Protein AF-A0A6C1KEX6-F1 (afdb_monomer)

Structure (mmCIF, N/CA/C/O backbone):
data_AF-A0A6C1KEX6-F1
#
_entry.id   AF-A0A6C1KEX6-F1
#
loop_
_atom_site.group_PDB
_atom_site.id
_atom_site.type_symbol
_atom_site.label_atom_id
_atom_site.label_alt_id
_atom_site.label_comp_id
_atom_site.label_asym_id
_atom_site.label_entity_id
_atom_site.label_seq_id
_atom_site.pdbx_PDB_ins_code
_atom_site.Cartn_x
_atom_site.Cartn_y
_atom_site.Cartn_z
_atom_site.occupancy
_atom_site.B_iso_or_equiv
_atom_site.auth_seq_id
_atom_site.auth_comp_id
_atom_site.auth_asym_id
_atom_site.auth_atom_id
_atom_site.pdbx_PDB_model_num
ATOM 1 N N . MET A 1 1 ? 37.993 18.382 -28.110 1.00 52.09 1 MET A N 1
ATOM 2 C CA . MET A 1 1 ? 37.740 17.891 -26.738 1.00 52.09 1 MET A CA 1
ATOM 3 C C . MET A 1 1 ? 36.516 18.637 -26.216 1.00 52.09 1 MET A C 1
ATOM 5 O O . MET A 1 1 ? 36.641 19.718 -25.661 1.00 52.09 1 MET A O 1
ATOM 9 N N . SER A 1 2 ? 35.328 18.154 -26.592 1.00 49.81 2 SER A N 1
ATOM 10 C CA . SER A 1 2 ? 34.057 18.866 -26.416 1.00 49.81 2 SER A CA 1
ATOM 11 C C . SER A 1 2 ? 33.462 18.523 -25.054 1.00 49.81 2 SER A C 1
ATOM 13 O O . SER A 1 2 ? 32.908 17.447 -24.860 1.00 49.81 2 SER A O 1
ATOM 15 N N . LEU A 1 3 ? 33.614 19.438 -24.101 1.00 61.19 3 LEU A N 1
ATOM 16 C CA . LEU A 1 3 ? 32.866 19.463 -22.845 1.00 61.19 3 LEU A CA 1
ATOM 17 C C . LEU A 1 3 ? 31.476 20.055 -23.136 1.00 61.19 3 LEU A C 1
ATOM 19 O O . LEU A 1 3 ? 31.169 21.178 -22.745 1.00 61.19 3 LEU A O 1
ATOM 23 N N . GLY A 1 4 ? 30.668 19.331 -23.909 1.00 61.31 4 GLY A N 1
ATOM 24 C CA . GLY A 1 4 ? 29.345 19.757 -24.358 1.00 61.31 4 GLY A CA 1
ATOM 25 C C . GLY A 1 4 ? 28.276 18.776 -23.897 1.00 61.31 4 GLY A C 1
ATOM 26 O O . GLY A 1 4 ? 28.331 17.604 -24.246 1.00 61.31 4 GLY A O 1
ATOM 27 N N . SER A 1 5 ? 27.293 19.287 -23.156 1.00 56.78 5 SER A N 1
ATOM 28 C CA . SER A 1 5 ? 26.160 18.580 -22.540 1.00 56.78 5 SER A CA 1
ATOM 29 C C . SER A 1 5 ? 26.431 17.952 -21.165 1.00 56.78 5 SER A C 1
ATOM 31 O O . SER A 1 5 ? 26.193 16.777 -20.905 1.00 56.78 5 SER A O 1
ATOM 33 N N . LYS A 1 6 ? 26.761 18.813 -20.188 1.00 54.66 6 LYS A N 1
ATOM 34 C CA . LYS A 1 6 ? 26.040 18.712 -18.909 1.00 54.66 6 LYS A CA 1
ATOM 35 C C . LYS A 1 6 ? 24.550 18.787 -19.244 1.00 54.66 6 LYS A C 1
ATOM 37 O O . LYS A 1 6 ? 24.003 19.875 -19.399 1.00 54.66 6 LYS A O 1
ATOM 42 N N . GLN A 1 7 ? 23.937 17.629 -19.445 1.00 62.16 7 GLN A N 1
ATOM 43 C CA . GLN A 1 7 ? 22.497 17.473 -19.492 1.00 62.16 7 GLN A CA 1
ATOM 44 C C . GLN A 1 7 ? 22.000 17.849 -18.095 1.00 62.16 7 GLN A C 1
ATOM 46 O O . GLN A 1 7 ? 22.060 17.059 -17.157 1.00 62.16 7 GLN A O 1
ATOM 51 N N . LEU A 1 8 ? 21.618 19.113 -17.924 1.00 59.44 8 LEU A N 1
ATOM 52 C CA . LEU A 1 8 ? 20.766 19.504 -16.812 1.00 59.44 8 LEU A CA 1
ATOM 53 C C . LEU A 1 8 ? 19.439 18.765 -17.026 1.00 59.44 8 LEU A C 1
ATOM 55 O O . LEU A 1 8 ? 18.894 18.860 -18.128 1.00 59.44 8 LEU A O 1
ATOM 59 N N . PRO A 1 9 ? 18.964 17.986 -16.038 1.00 55.00 9 PRO A N 1
ATOM 60 C CA . PRO A 1 9 ? 17.799 17.133 -16.197 1.00 55.00 9 PRO A CA 1
ATOM 61 C C . PRO A 1 9 ? 16.606 18.001 -16.574 1.00 55.00 9 PRO A C 1
ATOM 63 O O . PRO A 1 9 ? 16.150 18.838 -15.793 1.00 55.00 9 PRO A O 1
ATOM 66 N N . ALA A 1 10 ? 16.150 17.812 -17.808 1.00 51.47 10 ALA A N 1
ATOM 67 C CA . ALA A 1 10 ? 14.921 18.386 -18.294 1.00 51.47 10 ALA 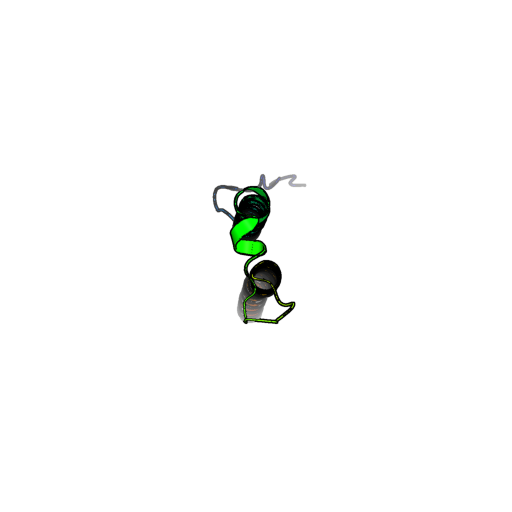A CA 1
ATOM 68 C C . ALA A 1 10 ? 13.784 17.883 -17.397 1.00 51.47 10 ALA A C 1
ATOM 70 O O . ALA A 1 10 ? 13.493 16.692 -17.333 1.00 51.47 10 ALA A O 1
ATOM 71 N N . GLU A 1 11 ? 13.173 18.836 -16.701 1.00 53.34 11 GLU A N 1
ATOM 72 C CA . GLU A 1 11 ? 11.742 18.827 -16.437 1.00 53.34 11 GLU A CA 1
ATOM 73 C C . GLU A 1 11 ? 11.240 17.733 -15.478 1.00 53.34 11 GLU A C 1
ATOM 75 O O . GLU A 1 11 ? 10.560 16.776 -15.840 1.00 53.34 11 GLU A O 1
ATOM 80 N N . ALA A 1 12 ? 11.467 17.954 -14.182 1.00 51.47 12 ALA A N 1
ATOM 81 C CA . ALA A 1 12 ? 10.722 17.295 -13.108 1.00 51.47 12 ALA A CA 1
ATOM 82 C C . ALA A 1 12 ? 9.272 17.834 -12.989 1.00 51.47 12 ALA A C 1
ATOM 84 O O . ALA A 1 12 ? 8.799 18.109 -11.889 1.00 51.47 12 ALA A O 1
ATOM 85 N N . THR A 1 13 ? 8.569 18.011 -14.114 1.00 58.47 13 THR A N 1
ATOM 86 C CA . THR A 1 13 ? 7.157 18.459 -14.169 1.00 58.47 13 THR A CA 1
ATOM 87 C C . THR A 1 13 ? 6.213 17.321 -14.579 1.00 58.47 13 THR A C 1
ATOM 89 O O . THR A 1 13 ? 5.015 17.509 -14.748 1.00 58.47 13 THR A O 1
ATOM 92 N N . GLY A 1 14 ? 6.726 16.095 -14.685 1.00 54.41 14 GLY A N 1
ATOM 93 C CA . GLY A 1 14 ? 5.917 14.885 -14.638 1.00 54.41 14 GLY A CA 1
ATOM 94 C C . GLY A 1 14 ? 6.062 14.258 -13.262 1.00 54.41 14 GLY A C 1
ATOM 95 O O . GLY A 1 14 ? 7.174 13.910 -12.867 1.00 54.41 14 GLY A O 1
ATOM 96 N N . ALA A 1 15 ? 4.960 14.085 -12.532 1.00 61.91 15 ALA A N 1
ATOM 97 C CA . ALA A 1 15 ? 4.914 13.182 -11.389 1.00 61.91 15 ALA A CA 1
ATOM 98 C C . ALA A 1 15 ? 5.299 11.775 -11.875 1.00 61.91 15 ALA A C 1
ATOM 100 O O . ALA A 1 15 ? 4.452 11.006 -12.328 1.00 61.91 15 ALA A O 1
ATOM 101 N N . GLY A 1 16 ? 6.596 11.462 -11.857 1.00 71.94 16 GLY A N 1
ATOM 102 C CA . GLY A 1 16 ? 7.097 10.172 -12.298 1.00 71.94 16 GLY A CA 1
ATOM 103 C C . GLY A 1 16 ? 6.436 9.048 -11.496 1.00 71.94 16 GLY A C 1
ATOM 104 O O . GLY A 1 16 ? 5.943 9.279 -10.388 1.00 71.94 16 GLY A O 1
ATOM 105 N N . PRO A 1 17 ? 6.450 7.806 -11.995 1.00 69.56 17 PRO A N 1
ATOM 106 C CA . PRO A 1 17 ? 5.814 6.679 -11.311 1.00 69.56 17 PRO A CA 1
ATOM 107 C C . PRO A 1 17 ? 6.281 6.506 -9.851 1.00 69.56 17 PRO A C 1
ATOM 109 O O . PRO A 1 17 ? 5.500 6.074 -9.008 1.00 69.56 17 PRO A O 1
ATOM 112 N N . GLY A 1 18 ? 7.509 6.927 -9.514 1.00 75.44 18 GLY A N 1
ATOM 113 C CA . GLY A 1 18 ? 7.997 6.971 -8.129 1.00 75.44 18 GLY A CA 1
ATOM 114 C C . GLY A 1 18 ? 7.323 8.029 -7.242 1.00 75.44 18 GLY A C 1
ATOM 115 O O . GLY A 1 18 ? 7.055 7.764 -6.070 1.00 75.44 18 GLY A O 1
ATOM 116 N N . PHE A 1 19 ? 6.989 9.205 -7.784 1.00 78.00 19 PHE A N 1
ATOM 117 C CA . PHE A 1 19 ? 6.245 10.235 -7.052 1.00 78.00 19 PHE A CA 1
ATOM 118 C C . PHE A 1 19 ? 4.815 9.771 -6.764 1.00 78.00 19 PHE A C 1
ATOM 120 O O . PHE A 1 19 ? 4.355 9.891 -5.632 1.00 78.00 19 PHE A O 1
ATOM 127 N N . LEU A 1 20 ? 4.139 9.177 -7.755 1.00 76.56 20 LEU A N 1
ATOM 128 C CA . LEU A 1 20 ? 2.795 8.617 -7.577 1.00 76.56 20 LEU A CA 1
ATOM 129 C C . LEU A 1 20 ? 2.782 7.506 -6.522 1.00 76.56 20 LEU A C 1
ATOM 131 O O . LEU A 1 20 ? 1.944 7.530 -5.624 1.00 76.56 20 LEU A O 1
ATOM 135 N N . ALA A 1 21 ? 3.745 6.581 -6.578 1.00 77.81 21 ALA A N 1
ATOM 136 C CA . ALA A 1 21 ? 3.876 5.531 -5.572 1.00 77.81 21 ALA A CA 1
ATOM 137 C C . ALA A 1 21 ? 4.075 6.120 -4.166 1.00 77.81 21 ALA A C 1
ATOM 139 O O . ALA A 1 21 ? 3.386 5.718 -3.232 1.00 77.81 21 ALA A O 1
ATOM 140 N N . THR A 1 22 ? 4.947 7.125 -4.028 1.00 80.56 22 THR A N 1
ATOM 141 C CA . THR A 1 22 ? 5.191 7.813 -2.750 1.00 80.56 22 THR A CA 1
ATOM 142 C C . THR A 1 22 ? 3.936 8.522 -2.238 1.00 80.56 22 THR A C 1
ATOM 144 O O . THR A 1 22 ? 3.579 8.368 -1.073 1.00 80.56 22 THR A O 1
ATOM 147 N N . ALA A 1 23 ? 3.235 9.266 -3.097 1.00 79.62 23 ALA A N 1
ATOM 148 C CA . ALA A 1 23 ? 2.030 10.009 -2.736 1.00 79.62 23 ALA A CA 1
ATOM 149 C C . ALA A 1 23 ? 0.885 9.081 -2.294 1.00 79.62 23 ALA A C 1
ATOM 151 O O . ALA A 1 23 ? 0.198 9.368 -1.310 1.00 79.62 23 ALA A O 1
ATOM 152 N N . ILE A 1 24 ? 0.705 7.947 -2.977 1.00 79.12 24 ILE A N 1
ATOM 153 C CA . ILE A 1 24 ? -0.296 6.940 -2.607 1.00 79.12 24 ILE A CA 1
ATOM 154 C C . ILE A 1 24 ? 0.076 6.283 -1.275 1.00 79.12 24 ILE A C 1
ATOM 156 O O . ILE A 1 24 ? -0.782 6.176 -0.399 1.00 79.12 24 ILE A O 1
ATOM 160 N N . LEU A 1 25 ? 1.341 5.892 -1.087 1.00 82.31 25 LEU A N 1
ATOM 161 C CA . LEU A 1 25 ? 1.798 5.279 0.162 1.00 82.31 25 LEU A CA 1
ATOM 162 C C . LEU A 1 25 ? 1.640 6.243 1.345 1.00 82.31 25 LEU A C 1
ATOM 164 O O . LEU A 1 25 ? 1.127 5.852 2.390 1.00 82.31 25 LEU A O 1
ATOM 168 N N . ALA A 1 26 ? 2.018 7.511 1.162 1.00 81.00 26 ALA A N 1
ATOM 169 C CA . ALA A 1 26 ? 1.860 8.561 2.164 1.00 81.00 26 ALA A CA 1
ATOM 170 C C . ALA A 1 26 ? 0.383 8.781 2.521 1.00 81.00 26 ALA A C 1
ATOM 172 O O . ALA A 1 26 ? 0.042 8.845 3.701 1.00 81.00 26 ALA A O 1
ATOM 173 N N . SER A 1 27 ? -0.500 8.831 1.520 1.00 77.38 27 SER A N 1
ATOM 174 C CA . SER A 1 27 ? -1.943 9.003 1.733 1.00 77.38 27 SER A CA 1
ATOM 175 C C . SER A 1 27 ? -2.559 7.802 2.452 1.00 77.38 27 SER A C 1
ATOM 177 O O . SER A 1 27 ? -3.325 7.979 3.397 1.00 77.38 27 SER A O 1
ATOM 179 N N . ALA A 1 28 ? -2.195 6.580 2.057 1.00 81.75 28 ALA A N 1
ATOM 180 C CA . ALA A 1 28 ? -2.658 5.354 2.700 1.00 81.75 28 ALA A CA 1
ATOM 181 C C . ALA A 1 28 ? -2.169 5.251 4.151 1.00 81.75 28 ALA A C 1
ATOM 183 O O . ALA A 1 28 ? -2.954 4.947 5.049 1.00 81.75 28 ALA A O 1
ATOM 184 N N . TYR A 1 29 ? -0.891 5.550 4.390 1.00 81.31 29 TYR A N 1
ATOM 185 C CA . TYR A 1 29 ? -0.288 5.506 5.717 1.00 81.31 29 TYR A CA 1
ATOM 186 C C . TYR A 1 29 ? -0.898 6.550 6.656 1.00 81.31 29 TYR A C 1
ATOM 188 O O . TYR A 1 29 ? -1.317 6.210 7.764 1.00 81.31 29 TYR A O 1
ATOM 196 N N . LEU A 1 30 ? -0.995 7.808 6.213 1.00 79.50 30 LEU A N 1
ATOM 197 C CA . LEU A 1 30 ? -1.591 8.884 7.007 1.00 79.50 30 LEU A CA 1
ATOM 198 C C . LEU A 1 30 ? -3.087 8.653 7.230 1.00 79.50 30 LEU A C 1
ATOM 200 O O . LEU A 1 30 ? -3.559 8.839 8.348 1.00 79.50 30 LEU A O 1
ATOM 204 N N . GLY A 1 31 ? -3.820 8.189 6.214 1.00 78.81 31 GLY A N 1
ATOM 205 C CA . GLY A 1 31 ? -5.240 7.858 6.334 1.00 78.81 31 GLY A CA 1
ATOM 206 C C . GLY A 1 31 ? -5.493 6.725 7.328 1.00 78.81 31 GLY A C 1
ATOM 207 O O . GLY A 1 31 ? -6.345 6.853 8.205 1.00 78.81 31 GLY A O 1
ATOM 208 N N . PHE A 1 32 ? -4.713 5.645 7.256 1.00 72.56 32 PHE A N 1
ATOM 209 C CA . PHE A 1 32 ? -4.820 4.532 8.199 1.00 72.56 32 PHE A CA 1
ATOM 210 C C . PHE A 1 32 ? -4.433 4.936 9.624 1.00 72.56 32 PHE A C 1
ATOM 212 O O . PHE A 1 32 ? -5.141 4.607 10.576 1.00 72.56 32 PHE A O 1
ATOM 219 N N . THR A 1 33 ? -3.346 5.694 9.773 1.00 77.31 33 THR A N 1
ATOM 220 C CA . THR A 1 33 ? -2.892 6.196 11.077 1.00 77.31 33 THR A CA 1
ATOM 221 C C . THR A 1 33 ? -3.922 7.145 11.693 1.00 77.31 33 THR A C 1
ATOM 223 O O . THR A 1 33 ? -4.213 7.047 12.883 1.00 77.31 33 THR A O 1
ATOM 226 N N . ALA A 1 34 ? -4.538 8.019 10.891 1.00 76.56 34 ALA A N 1
ATOM 227 C CA . ALA A 1 34 ? -5.619 8.890 11.342 1.00 76.56 34 ALA A CA 1
ATOM 228 C C . ALA A 1 34 ? -6.859 8.087 11.760 1.00 76.56 34 ALA A C 1
ATOM 230 O O . ALA A 1 34 ? -7.458 8.387 12.789 1.00 76.56 34 ALA A O 1
ATOM 231 N N . LEU A 1 35 ? -7.219 7.034 11.022 1.00 69.62 35 LEU A N 1
ATOM 232 C CA . LEU A 1 35 ? -8.349 6.171 11.370 1.00 69.62 35 LEU A CA 1
ATOM 233 C C . LEU A 1 35 ? -8.107 5.416 12.690 1.00 69.62 35 LEU A C 1
ATOM 235 O O . LEU A 1 35 ? -8.992 5.374 13.544 1.00 69.62 35 LEU A O 1
ATOM 239 N N . MET A 1 36 ? -6.890 4.898 12.886 1.00 68.19 36 MET A N 1
ATOM 240 C CA . MET A 1 36 ? -6.428 4.308 14.151 1.00 68.19 36 MET A CA 1
ATOM 241 C C . MET A 1 36 ? -6.502 5.303 15.319 1.00 68.19 36 MET A C 1
ATOM 243 O O . MET A 1 36 ? -6.896 4.922 16.419 1.00 68.19 36 MET A O 1
ATOM 247 N N . ALA A 1 37 ? -6.140 6.568 15.085 1.00 73.44 37 ALA A N 1
ATOM 248 C CA . ALA A 1 37 ? -6.067 7.595 16.123 1.00 73.44 37 ALA A CA 1
ATOM 249 C C . ALA A 1 37 ? -7.433 8.206 16.492 1.00 73.44 37 ALA A C 1
ATOM 251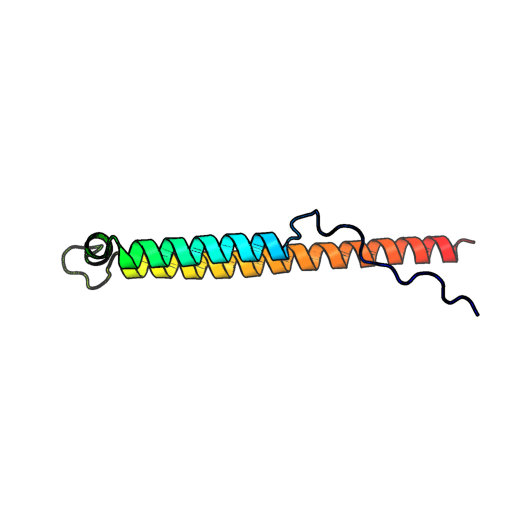 O O . ALA A 1 37 ? -7.711 8.414 17.671 1.00 73.44 37 ALA A O 1
ATOM 252 N N . PHE A 1 38 ? -8.285 8.502 15.505 1.00 70.31 38 PHE A N 1
ATOM 253 C CA . PHE A 1 38 ? -9.542 9.236 15.707 1.00 70.31 38 PHE A CA 1
ATOM 254 C C . PHE A 1 38 ? -10.772 8.337 15.870 1.00 70.31 38 PHE A C 1
ATOM 256 O O . PHE A 1 38 ? -11.757 8.775 16.463 1.00 70.31 38 PHE A O 1
ATOM 263 N N . ALA A 1 39 ? -10.741 7.090 15.385 1.00 66.38 39 ALA A N 1
ATOM 264 C CA . ALA A 1 39 ? -11.884 6.176 15.451 1.00 66.38 39 ALA A CA 1
ATOM 265 C C . ALA A 1 39 ? -11.569 4.828 16.137 1.00 66.38 39 ALA A C 1
ATOM 267 O O . ALA A 1 39 ? -11.965 3.776 15.625 1.00 66.38 39 ALA A O 1
ATOM 268 N N . PRO A 1 40 ? -10.936 4.806 17.329 1.00 61.94 40 PRO A N 1
ATOM 269 C CA . PRO A 1 40 ? -10.575 3.555 18.002 1.00 61.94 40 PRO A CA 1
ATOM 270 C C . PRO A 1 40 ? -11.798 2.686 18.358 1.00 61.94 40 PRO A C 1
ATOM 272 O O . PRO A 1 40 ? -11.680 1.469 18.464 1.00 61.94 40 PRO A O 1
ATOM 275 N N . GLY A 1 41 ? -12.994 3.277 18.483 1.00 60.88 41 GLY A N 1
ATOM 276 C CA . GLY A 1 41 ? -14.243 2.541 18.725 1.00 60.88 41 GLY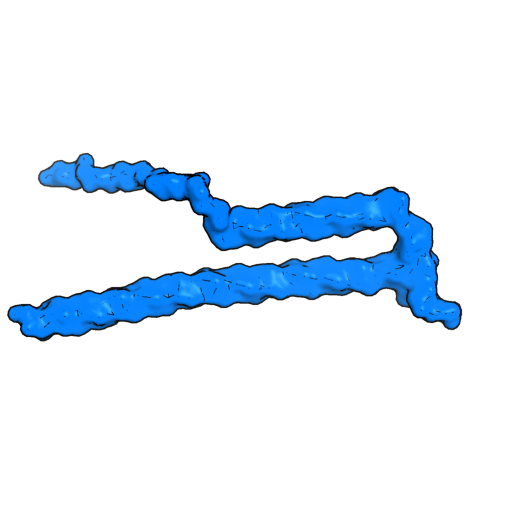 A CA 1
ATOM 277 C C . GLY A 1 41 ? -14.707 1.674 17.545 1.00 60.88 41 GLY A C 1
ATOM 278 O O . GLY A 1 41 ? -15.262 0.597 17.760 1.00 60.88 41 GLY A O 1
ATOM 279 N N . VAL A 1 42 ? -14.421 2.093 16.306 1.00 59.84 42 VAL A N 1
ATOM 280 C CA . V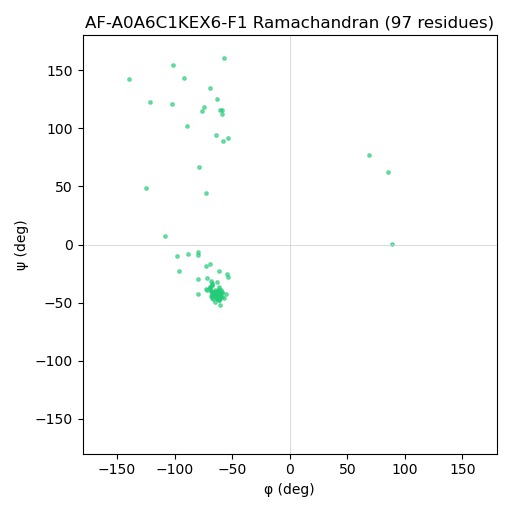AL A 1 42 ? -14.671 1.289 15.089 1.00 59.84 42 VAL A CA 1
ATOM 281 C C . VAL A 1 42 ? -13.681 0.129 15.009 1.00 59.84 42 VAL A C 1
ATOM 283 O O . VAL A 1 42 ? -13.975 -0.935 14.481 1.00 59.84 42 VAL A O 1
ATOM 286 N N . LEU A 1 43 ? -12.494 0.310 15.580 1.00 56.62 43 LEU A N 1
ATOM 287 C CA . LEU A 1 43 ? -11.469 -0.719 15.630 1.00 56.62 43 LEU A CA 1
ATOM 288 C C . LEU A 1 43 ? -11.712 -1.749 16.725 1.00 56.62 43 LEU A C 1
ATOM 290 O O . LEU A 1 43 ? -11.324 -2.896 16.547 1.00 56.62 43 LEU A O 1
ATOM 294 N N . ALA A 1 44 ? -12.356 -1.358 17.824 1.00 57.28 44 ALA A N 1
ATOM 295 C CA . ALA A 1 44 ? -12.730 -2.250 18.916 1.00 57.28 44 ALA A CA 1
ATOM 296 C C . ALA A 1 44 ? -13.996 -3.070 18.619 1.00 57.28 44 ALA A C 1
ATOM 298 O O . ALA A 1 44 ? -14.351 -3.943 19.410 1.00 57.28 44 ALA A O 1
ATOM 299 N N . THR A 1 45 ? -14.686 -2.806 17.502 1.00 65.00 45 THR A N 1
ATOM 300 C CA . THR A 1 45 ? -15.893 -3.547 17.140 1.00 65.00 45 THR A CA 1
ATOM 301 C C . THR A 1 45 ? -15.497 -4.944 16.641 1.00 65.00 45 THR A C 1
ATOM 303 O O . THR A 1 45 ? -14.747 -5.066 15.664 1.00 65.00 45 THR A O 1
ATOM 306 N N . PRO A 1 46 ? -15.934 -6.016 17.325 1.00 64.56 46 PRO A N 1
ATOM 307 C CA . PRO A 1 46 ? -15.633 -7.373 16.902 1.00 64.56 46 PRO A CA 1
ATOM 308 C C . PRO A 1 46 ? -16.393 -7.683 15.609 1.00 64.56 46 PRO A C 1
ATOM 310 O O . PRO A 1 46 ? -17.581 -7.384 15.485 1.00 64.56 46 PRO A O 1
ATOM 313 N N . ILE A 1 47 ? -15.708 -8.293 14.640 1.00 63.97 47 ILE A N 1
ATOM 314 C CA . ILE A 1 47 ? -16.279 -8.588 13.313 1.00 63.97 47 ILE A CA 1
ATOM 315 C C . ILE A 1 47 ? -17.299 -9.746 13.401 1.00 63.97 47 ILE A C 1
ATOM 317 O O . ILE A 1 47 ? -18.129 -9.929 12.514 1.00 63.97 47 ILE A O 1
ATOM 321 N N . HIS A 1 48 ? -17.251 -10.531 14.482 1.00 62.44 48 HIS A N 1
ATOM 322 C CA . HIS A 1 48 ? -18.204 -11.588 14.827 1.00 62.44 48 HIS A CA 1
ATOM 323 C C . HIS A 1 48 ? -18.500 -11.570 16.330 1.00 62.44 48 HIS A C 1
ATOM 325 O O . HIS A 1 48 ? -17.597 -11.365 17.143 1.00 62.44 48 HIS A O 1
ATOM 331 N N . ALA A 1 49 ? -19.752 -11.836 16.712 1.00 56.09 49 ALA A N 1
ATOM 332 C CA . ALA A 1 49 ? -20.140 -11.968 18.115 1.00 56.09 49 ALA A CA 1
ATOM 333 C C . ALA A 1 49 ? -19.369 -13.132 18.772 1.00 56.09 49 ALA A C 1
ATOM 335 O O . ALA A 1 49 ? -19.517 -14.282 18.369 1.00 56.09 49 ALA A O 1
ATOM 336 N N . GLY A 1 50 ? -18.517 -12.818 19.755 1.00 63.44 50 GLY A N 1
ATOM 337 C CA . GLY A 1 50 ? -17.642 -13.781 20.442 1.00 63.44 50 GLY A CA 1
ATOM 338 C C . GLY A 1 50 ? -16.264 -14.006 19.798 1.00 63.44 50 GLY A C 1
ATOM 339 O O . GLY A 1 50 ? -15.482 -14.796 20.320 1.00 63.44 50 GLY A O 1
ATOM 340 N N . GLY A 1 51 ? -15.942 -13.324 18.693 1.00 62.59 51 GLY A N 1
ATOM 341 C CA . GLY A 1 51 ? -14.649 -13.436 18.011 1.00 62.59 51 GLY A CA 1
ATOM 342 C C . GLY A 1 51 ? -13.613 -12.408 18.481 1.00 62.59 51 GLY A C 1
ATOM 343 O O . GLY A 1 51 ? -13.936 -11.248 18.719 1.00 62.59 51 GLY A O 1
ATOM 344 N N . THR A 1 52 ? -12.343 -12.818 18.550 1.00 64.88 52 THR A N 1
ATOM 345 C CA . THR A 1 52 ? -11.176 -11.957 18.849 1.00 64.88 52 THR A CA 1
ATOM 346 C C . THR A 1 52 ? -10.688 -11.135 17.654 1.00 64.88 52 THR A C 1
ATOM 348 O O . THR A 1 52 ? -9.836 -10.265 17.814 1.00 64.88 52 THR A O 1
ATOM 351 N N . LEU A 1 53 ? -11.208 -11.403 16.452 1.00 64.38 53 LEU A N 1
ATOM 352 C CA . LEU A 1 53 ? -10.898 -10.639 15.247 1.00 64.38 53 LEU A CA 1
ATOM 353 C C . LEU A 1 53 ? -11.648 -9.308 15.280 1.00 64.38 53 LEU A C 1
ATOM 355 O O . LEU A 1 53 ? -12.880 -9.266 15.242 1.00 64.38 53 LEU A O 1
ATOM 359 N N . THR A 1 54 ? -10.880 -8.228 15.362 1.00 78.19 54 THR A N 1
ATOM 360 C CA . THR A 1 54 ? -11.376 -6.858 15.435 1.00 78.19 54 THR A CA 1
ATOM 361 C C . THR A 1 54 ? -11.259 -6.169 14.080 1.00 78.19 54 THR A C 1
ATOM 363 O O . THR A 1 54 ? -10.397 -6.514 13.265 1.00 78.19 54 THR A O 1
ATOM 366 N N . MET A 1 55 ? -12.103 -5.169 13.822 1.00 70.31 55 MET A N 1
ATOM 367 C CA . MET A 1 55 ? -12.080 -4.401 12.568 1.00 70.31 55 MET A CA 1
ATOM 368 C C . MET A 1 55 ? -10.692 -3.790 12.272 1.00 70.31 55 MET A C 1
ATOM 370 O O . MET A 1 55 ? -10.320 -3.615 11.111 1.00 70.31 55 MET A O 1
ATOM 374 N N . ALA A 1 56 ? -9.892 -3.552 13.319 1.00 69.94 56 ALA A N 1
ATOM 375 C CA . ALA A 1 56 ? -8.488 -3.150 13.239 1.00 69.94 56 ALA A CA 1
ATOM 376 C C . ALA A 1 56 ? -7.618 -4.118 12.424 1.00 69.94 56 ALA A C 1
ATOM 378 O O . ALA A 1 56 ? -6.787 -3.682 11.628 1.00 69.94 56 ALA A O 1
ATOM 379 N N . PHE A 1 57 ? -7.814 -5.425 12.605 1.00 76.94 57 PHE A N 1
ATOM 380 C CA . PHE A 1 57 ? -7.057 -6.448 11.891 1.00 76.94 57 PHE A CA 1
ATOM 381 C C . PHE A 1 57 ? -7.402 -6.453 10.400 1.00 76.94 57 PHE A C 1
ATOM 383 O O . PHE A 1 57 ? -6.508 -6.480 9.558 1.00 76.94 57 PHE A O 1
ATOM 390 N N . ALA A 1 58 ? -8.692 -6.362 10.068 1.00 76.81 58 ALA A N 1
ATOM 391 C CA . ALA A 1 58 ? -9.147 -6.302 8.680 1.00 76.81 58 ALA A CA 1
ATOM 392 C C . ALA A 1 58 ? -8.609 -5.053 7.959 1.00 76.81 58 ALA A C 1
ATOM 394 O O . ALA A 1 58 ? -8.099 -5.151 6.843 1.00 76.81 58 ALA A O 1
ATOM 395 N N . LEU A 1 59 ? -8.659 -3.891 8.619 1.00 75.12 59 LEU A N 1
ATOM 396 C CA . LEU A 1 59 ? -8.097 -2.649 8.086 1.00 75.12 59 LEU A CA 1
ATOM 397 C C . LEU A 1 59 ? -6.570 -2.734 7.928 1.00 75.12 59 LEU A C 1
ATOM 399 O O . LEU A 1 59 ? -6.048 -2.334 6.889 1.00 75.12 59 LEU A O 1
ATOM 403 N N . GLY A 1 60 ? -5.858 -3.293 8.912 1.00 77.50 60 GLY A N 1
ATOM 404 C CA . GLY A 1 60 ? -4.408 -3.493 8.835 1.00 77.50 60 GLY A CA 1
ATOM 405 C C . GLY A 1 60 ? -4.005 -4.405 7.676 1.00 77.50 60 GLY A C 1
ATOM 406 O O . GLY A 1 60 ? -3.089 -4.082 6.919 1.00 77.50 60 GLY A O 1
ATOM 407 N N . LEU A 1 61 ? -4.741 -5.499 7.471 1.00 81.75 61 LEU A N 1
ATOM 408 C CA . LEU A 1 61 ? -4.526 -6.398 6.340 1.00 81.75 61 LEU A CA 1
ATOM 409 C C . LEU A 1 61 ? -4.780 -5.693 4.998 1.00 81.75 61 LEU A C 1
ATOM 411 O O . LEU A 1 61 ? -4.005 -5.871 4.059 1.00 81.75 61 LEU A O 1
ATOM 415 N N . GLY A 1 62 ? -5.809 -4.845 4.920 1.00 78.69 62 GLY A N 1
ATOM 416 C CA . GLY A 1 62 ? -6.089 -4.028 3.738 1.00 78.69 62 GLY A CA 1
ATOM 417 C C . GLY A 1 62 ? -4.929 -3.103 3.359 1.00 78.69 62 GLY A C 1
ATOM 418 O O . GLY A 1 62 ? -4.573 -3.014 2.185 1.00 78.69 62 GLY A O 1
ATOM 419 N N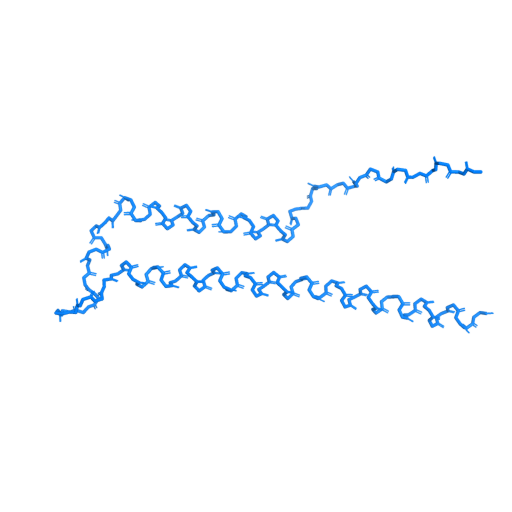 . VAL A 1 63 ? -4.283 -2.468 4.342 1.00 78.62 63 VAL A N 1
ATOM 420 C CA . VAL A 1 63 ? -3.117 -1.599 4.101 1.00 78.62 63 VAL A CA 1
ATOM 421 C C . VAL A 1 63 ? -1.897 -2.391 3.638 1.00 78.62 63 VAL A C 1
ATOM 423 O O . VAL A 1 63 ? -1.201 -1.953 2.722 1.00 78.62 63 VAL A O 1
ATOM 426 N N . ILE A 1 64 ? -1.650 -3.570 4.216 1.00 83.06 64 ILE A N 1
ATOM 427 C CA . ILE A 1 64 ? -0.554 -4.451 3.783 1.00 83.06 64 ILE A CA 1
ATOM 428 C C . ILE A 1 64 ? -0.760 -4.882 2.326 1.00 83.06 64 ILE A C 1
ATOM 430 O O . ILE A 1 64 ? 0.163 -4.774 1.515 1.00 83.06 64 ILE A O 1
ATOM 434 N N . LEU A 1 65 ? -1.974 -5.323 1.976 1.00 83.19 65 LEU A N 1
ATOM 435 C CA . LEU A 1 65 ? -2.319 -5.712 0.606 1.00 83.19 65 LEU A CA 1
ATOM 436 C C . LEU A 1 65 ? -2.174 -4.543 -0.371 1.00 83.19 65 LEU A C 1
ATOM 438 O O . LEU A 1 65 ? -1.649 -4.733 -1.467 1.00 83.19 65 LEU A O 1
ATOM 442 N N . LEU A 1 66 ? -2.583 -3.337 0.032 1.00 74.69 66 LEU A N 1
ATOM 443 C CA . LEU A 1 66 ? -2.399 -2.131 -0.769 1.00 74.69 66 LEU A CA 1
ATOM 444 C C . LEU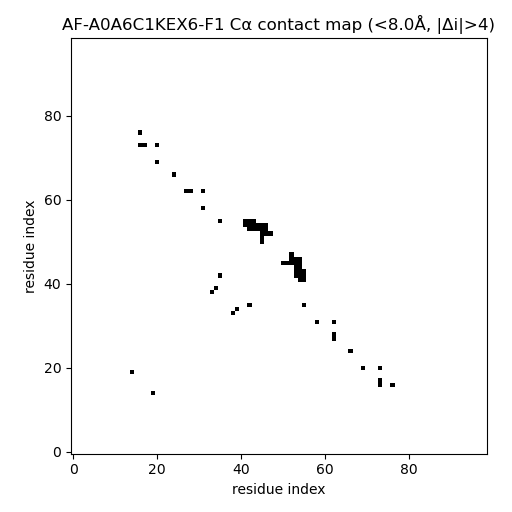 A 1 66 ? -0.910 -1.854 -1.018 1.00 74.69 66 LEU A C 1
ATOM 446 O O . LEU A 1 66 ? -0.517 -1.651 -2.163 1.00 74.69 66 LEU A O 1
ATOM 450 N N . GLY A 1 67 ? -0.071 -1.910 0.021 1.00 78.75 67 GLY A N 1
ATOM 451 C CA . GLY A 1 67 ? 1.378 -1.750 -0.117 1.00 78.75 67 GLY A CA 1
ATOM 452 C C . GLY A 1 67 ? 1.986 -2.765 -1.087 1.00 78.75 67 GLY A C 1
ATOM 453 O O . GLY A 1 67 ? 2.724 -2.385 -1.995 1.00 78.75 67 GLY A O 1
ATOM 454 N N . PHE A 1 68 ? 1.607 -4.039 -0.960 1.00 81.38 68 PHE A N 1
ATOM 455 C CA . PHE A 1 68 ? 2.083 -5.103 -1.845 1.00 81.38 68 PHE A CA 1
ATOM 456 C C . PHE A 1 68 ? 1.639 -4.894 -3.300 1.00 81.38 68 PHE A C 1
ATOM 458 O O . PHE A 1 68 ? 2.448 -5.005 -4.222 1.00 81.38 68 PHE A O 1
ATOM 465 N N . ALA A 1 69 ? 0.372 -4.528 -3.514 1.00 77.25 69 ALA A N 1
ATOM 466 C CA . ALA A 1 69 ? -0.159 -4.215 -4.838 1.00 77.25 69 ALA A CA 1
ATOM 467 C C . ALA A 1 69 ? 0.590 -3.044 -5.486 1.00 77.25 69 ALA A C 1
ATOM 469 O O . ALA A 1 69 ? 0.895 -3.098 -6.677 1.00 77.25 69 ALA A O 1
ATOM 470 N N . LEU A 1 70 ? 0.945 -2.017 -4.708 1.00 76.69 70 LEU A N 1
ATOM 471 C CA . LEU A 1 70 ? 1.757 -0.905 -5.193 1.00 76.69 70 LEU A CA 1
ATOM 472 C C . LEU A 1 70 ? 3.173 -1.329 -5.568 1.00 76.69 70 LEU A C 1
ATOM 474 O O . LEU A 1 70 ? 3.672 -0.887 -6.599 1.00 76.69 70 LEU A O 1
ATOM 478 N N . THR A 1 71 ? 3.819 -2.183 -4.775 1.00 80.75 71 THR A N 1
ATOM 479 C CA . THR A 1 71 ? 5.144 -2.715 -5.115 1.00 80.75 71 THR A CA 1
A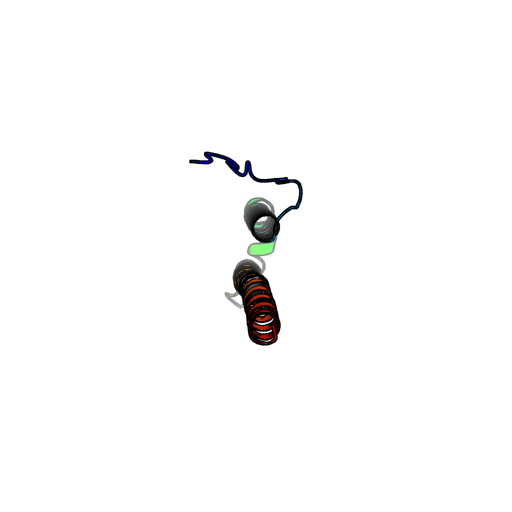TOM 480 C C . THR A 1 71 ? 5.100 -3.499 -6.425 1.00 80.75 71 THR A C 1
ATOM 482 O O . THR A 1 71 ? 5.945 -3.283 -7.292 1.00 80.75 71 THR A O 1
ATOM 485 N N . VAL A 1 72 ? 4.088 -4.351 -6.610 1.00 78.38 72 VAL A N 1
ATOM 486 C CA . VAL A 1 72 ? 3.881 -5.091 -7.864 1.00 78.38 72 VAL A CA 1
ATOM 487 C C . VAL A 1 72 ? 3.605 -4.134 -9.024 1.00 78.38 72 VAL A C 1
ATOM 489 O O . VAL A 1 72 ? 4.235 -4.249 -10.072 1.00 78.38 72 VAL A O 1
ATOM 492 N N . ALA A 1 73 ? 2.714 -3.157 -8.847 1.00 75.69 73 ALA A N 1
ATOM 493 C CA . ALA A 1 73 ? 2.401 -2.171 -9.879 1.00 75.69 73 ALA A CA 1
ATOM 494 C C . ALA A 1 73 ? 3.639 -1.353 -10.276 1.00 75.69 73 ALA A C 1
ATOM 496 O O . ALA A 1 73 ? 3.905 -1.172 -11.464 1.00 75.69 73 ALA A O 1
ATOM 497 N N . TYR A 1 74 ? 4.431 -0.914 -9.297 1.00 71.00 74 TYR A N 1
ATOM 498 C CA . TYR A 1 74 ? 5.688 -0.211 -9.530 1.00 71.00 74 TYR A CA 1
ATOM 499 C C . TYR A 1 74 ? 6.692 -1.084 -10.292 1.00 71.00 74 TYR A C 1
ATOM 501 O O . TYR A 1 74 ? 7.258 -0.628 -11.286 1.00 71.00 74 TYR A O 1
ATOM 509 N N . ALA A 1 75 ? 6.860 -2.348 -9.892 1.00 74.81 75 ALA A N 1
ATOM 510 C CA . ALA A 1 75 ? 7.742 -3.294 -10.572 1.00 74.81 75 ALA A CA 1
ATOM 511 C C . ALA A 1 75 ? 7.309 -3.542 -12.027 1.00 74.81 75 ALA A C 1
ATOM 513 O O . ALA A 1 75 ? 8.143 -3.541 -12.928 1.00 74.81 75 ALA A O 1
ATOM 514 N N . VAL A 1 76 ? 6.005 -3.676 -12.287 1.00 75.62 76 VAL A N 1
ATOM 515 C CA . VAL A 1 76 ? 5.471 -3.859 -13.647 1.00 75.62 76 VAL A CA 1
ATOM 516 C C . VAL A 1 76 ? 5.688 -2.614 -14.511 1.00 75.62 76 VAL A C 1
ATOM 518 O O . VAL A 1 76 ? 6.044 -2.741 -15.682 1.00 75.62 76 VAL A O 1
ATOM 521 N N . ILE A 1 77 ? 5.494 -1.413 -13.962 1.00 75.31 77 ILE A N 1
ATOM 522 C CA . ILE A 1 77 ? 5.717 -0.159 -14.697 1.00 75.31 77 ILE A CA 1
ATOM 523 C C . ILE A 1 77 ? 7.209 0.041 -14.989 1.00 75.31 77 ILE A C 1
ATOM 525 O O . ILE A 1 77 ? 7.548 0.458 -16.094 1.00 75.31 77 ILE A O 1
ATOM 529 N N . GLY A 1 78 ? 8.097 -0.281 -14.045 1.00 69.69 78 GLY A N 1
ATOM 530 C CA . GLY A 1 78 ? 9.546 -0.263 -14.269 1.00 69.69 78 GLY A CA 1
ATOM 531 C C . GLY A 1 78 ? 9.961 -1.236 -15.373 1.00 69.69 78 GLY A C 1
ATOM 532 O O . GLY A 1 78 ? 10.544 -0.823 -16.374 1.00 69.69 78 GLY A O 1
ATOM 533 N N . ASN A 1 79 ? 9.533 -2.493 -15.253 1.00 68.94 79 ASN A N 1
ATOM 534 C CA . ASN A 1 79 ? 9.892 -3.562 -16.183 1.00 68.94 79 ASN A CA 1
ATOM 535 C C . ASN A 1 79 ? 9.381 -3.314 -17.617 1.00 68.94 79 ASN A C 1
ATOM 537 O O . ASN A 1 79 ? 10.031 -3.687 -18.590 1.00 68.94 79 ASN A O 1
ATOM 541 N N . ARG A 1 80 ? 8.229 -2.646 -17.785 1.00 65.94 80 ARG A N 1
ATOM 542 C CA . ARG A 1 80 ? 7.724 -2.268 -19.120 1.00 65.94 80 ARG A CA 1
ATOM 543 C C . ARG A 1 80 ? 8.589 -1.214 -19.814 1.00 65.94 80 ARG A C 1
ATOM 545 O O . ARG A 1 80 ? 8.700 -1.252 -21.036 1.00 65.94 80 ARG A O 1
ATOM 552 N N . ARG A 1 81 ? 9.200 -0.294 -19.061 1.00 63.47 81 ARG A N 1
ATOM 553 C CA . ARG A 1 81 ? 10.053 0.768 -19.623 1.00 63.47 81 ARG A CA 1
ATOM 554 C C . ARG A 1 81 ? 11.390 0.221 -20.108 1.00 63.47 81 ARG A C 1
ATOM 556 O O . ARG A 1 81 ? 11.873 0.649 -21.149 1.00 63.47 81 ARG A O 1
ATOM 563 N N . GLU A 1 82 ? 11.950 -0.734 -19.375 1.00 67.88 82 GLU A N 1
ATOM 564 C CA . GLU A 1 82 ? 13.195 -1.409 -19.752 1.00 67.88 82 GLU A CA 1
ATOM 565 C C . GLU A 1 82 ? 13.004 -2.266 -21.009 1.00 67.88 82 GLU A C 1
ATOM 567 O O . GLU A 1 82 ? 13.798 -2.156 -21.937 1.00 67.88 82 GLU A O 1
ATOM 572 N N . MET A 1 83 ? 11.898 -3.016 -21.117 1.00 66.06 83 MET A N 1
ATOM 573 C CA . MET A 1 83 ? 11.605 -3.803 -22.325 1.00 66.06 83 MET A CA 1
ATOM 574 C C . MET A 1 83 ? 11.444 -2.957 -23.598 1.00 66.06 83 MET A C 1
ATOM 576 O O . MET A 1 83 ? 11.849 -3.395 -24.671 1.00 66.06 83 MET A O 1
ATOM 580 N N . GLN A 1 84 ? 10.854 -1.760 -23.509 1.00 69.25 84 GLN A N 1
ATOM 581 C CA . GLN A 1 84 ? 10.735 -0.868 -24.671 1.00 69.25 84 GLN A CA 1
ATOM 582 C C . GLN A 1 84 ? 12.089 -0.299 -25.103 1.00 69.25 84 GLN A C 1
ATOM 584 O O . GLN A 1 84 ? 12.341 -0.195 -26.298 1.00 69.25 84 GLN A O 1
ATOM 589 N N . ALA A 1 85 ? 12.966 0.024 -24.148 1.00 70.38 85 ALA A N 1
ATOM 590 C CA . ALA A 1 85 ? 14.314 0.497 -24.455 1.00 70.38 85 ALA A CA 1
ATOM 591 C C . ALA A 1 85 ? 15.156 -0.587 -25.152 1.00 70.38 85 ALA A C 1
ATOM 593 O O . ALA A 1 85 ? 15.885 -0.291 -26.098 1.00 70.38 85 ALA A O 1
ATOM 594 N N . ASP A 1 86 ? 15.013 -1.843 -24.721 1.00 75.19 86 ASP A N 1
ATOM 595 C CA . ASP A 1 86 ? 15.713 -2.980 -25.324 1.00 75.19 86 ASP A CA 1
ATOM 596 C C . ASP A 1 86 ? 15.207 -3.247 -26.755 1.00 75.19 86 ASP A C 1
ATOM 598 O O . ASP A 1 86 ? 16.003 -3.436 -27.676 1.00 75.19 86 ASP A O 1
ATOM 602 N N . ALA A 1 87 ? 13.889 -3.146 -26.977 1.00 76.38 87 ALA A N 1
ATOM 603 C CA . ALA A 1 87 ? 13.280 -3.277 -28.301 1.00 76.38 87 ALA A CA 1
ATOM 604 C C . ALA A 1 87 ? 13.723 -2.172 -29.279 1.00 76.38 87 ALA A C 1
ATOM 606 O O . ALA A 1 87 ? 14.092 -2.483 -30.412 1.00 76.38 87 ALA A O 1
ATOM 607 N N . ASP A 1 88 ? 13.749 -0.908 -28.845 1.00 79.69 88 ASP A N 1
ATOM 608 C CA . ASP A 1 88 ? 14.219 0.210 -29.678 1.00 79.69 88 ASP A CA 1
ATOM 609 C C . ASP A 1 88 ? 15.704 0.053 -30.043 1.00 79.69 88 ASP A C 1
ATOM 611 O O . ASP A 1 88 ? 16.097 0.288 -31.187 1.00 79.69 88 ASP A O 1
ATOM 615 N N . SER A 1 89 ? 16.537 -0.406 -29.102 1.00 78.75 89 SER A N 1
ATOM 616 C CA . SER A 1 89 ? 17.964 -0.637 -29.359 1.00 78.75 89 SER A CA 1
ATOM 617 C C . SER A 1 89 ? 18.218 -1.785 -30.345 1.00 78.75 89 SER A C 1
ATOM 619 O O . SER A 1 89 ? 19.123 -1.697 -31.176 1.00 78.75 89 SER A O 1
ATOM 621 N N . ALA A 1 90 ? 17.387 -2.832 -30.306 1.00 79.25 90 ALA A N 1
ATOM 622 C CA . ALA A 1 90 ? 17.456 -3.948 -31.241 1.00 79.25 90 ALA A CA 1
ATOM 623 C C . ALA A 1 90 ? 17.032 -3.539 -32.661 1.00 79.25 90 ALA A C 1
ATOM 625 O O . ALA A 1 90 ? 17.635 -3.997 -33.631 1.00 79.25 90 ALA A O 1
ATOM 626 N N . ILE A 1 91 ? 16.036 -2.656 -32.789 1.00 81.25 91 ILE A N 1
ATOM 627 C CA . ILE A 1 91 ? 15.612 -2.106 -34.085 1.00 81.25 91 ILE A CA 1
ATOM 628 C C . ILE A 1 91 ? 16.718 -1.225 -34.675 1.00 81.25 91 ILE A C 1
ATOM 630 O O . ILE A 1 91 ? 17.107 -1.438 -35.820 1.00 81.25 91 ILE A O 1
ATOM 634 N N . LEU A 1 92 ? 17.306 -0.326 -33.881 1.00 84.00 92 LEU A N 1
ATOM 635 C CA . LEU A 1 92 ? 18.422 0.525 -34.314 1.00 84.00 92 LEU A CA 1
ATOM 636 C C . LEU A 1 92 ? 19.663 -0.288 -3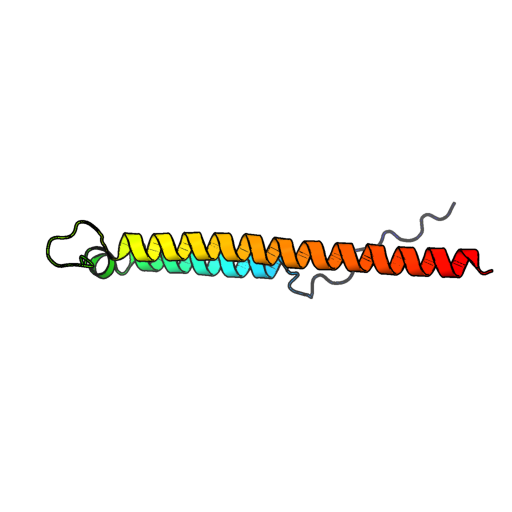4.719 1.00 84.00 92 LEU A C 1
ATOM 638 O O . LEU A 1 92 ? 20.340 0.051 -35.688 1.00 84.00 92 LEU A O 1
ATOM 642 N N . ALA A 1 93 ? 19.962 -1.376 -34.003 1.00 84.12 93 ALA A N 1
ATOM 643 C CA . ALA A 1 93 ? 21.049 -2.285 -34.361 1.00 84.12 93 ALA A CA 1
ATOM 644 C C . ALA A 1 93 ? 20.767 -3.048 -35.669 1.00 84.12 93 ALA A C 1
ATOM 646 O O . ALA A 1 93 ? 21.693 -3.303 -36.437 1.00 84.12 93 ALA A O 1
ATOM 647 N N . ALA A 1 94 ? 19.504 -3.398 -35.933 1.00 80.62 94 ALA A N 1
ATOM 648 C CA . ALA A 1 94 ? 19.093 -4.039 -37.178 1.00 80.62 94 ALA A CA 1
ATOM 649 C C . ALA A 1 94 ? 19.125 -3.068 -38.371 1.00 80.62 94 ALA A C 1
ATOM 651 O O . ALA A 1 94 ? 19.559 -3.458 -39.453 1.00 80.62 94 ALA A O 1
ATOM 652 N N . GLU A 1 95 ? 18.725 -1.810 -38.172 1.00 83.94 95 GLU A N 1
ATOM 653 C CA . GLU A 1 95 ? 18.825 -0.756 -39.190 1.00 83.94 95 GLU A CA 1
ATOM 654 C C . GLU A 1 95 ? 20.288 -0.410 -39.500 1.00 83.94 95 GLU A C 1
ATOM 656 O O . GLU A 1 95 ? 20.667 -0.346 -40.666 1.00 83.94 95 GLU A O 1
ATOM 661 N N . GLY A 1 96 ? 21.143 -0.288 -38.480 1.00 79.12 96 GLY A N 1
ATOM 662 C CA . GLY A 1 96 ? 22.570 -0.003 -38.663 1.00 79.12 96 GLY A CA 1
ATOM 663 C C . GLY A 1 96 ? 23.386 -1.145 -39.282 1.00 79.12 96 GLY A C 1
ATOM 664 O O . GLY A 1 96 ? 24.497 -0.909 -39.741 1.00 79.12 96 GLY A O 1
ATOM 665 N N . ALA A 1 97 ? 22.867 -2.376 -39.300 1.00 75.56 97 ALA A N 1
ATOM 666 C CA . ALA A 1 97 ? 23.490 -3.513 -39.983 1.00 75.56 97 ALA A CA 1
ATOM 667 C C . ALA A 1 97 ? 23.070 -3.640 -41.462 1.00 75.56 97 ALA A C 1
ATOM 669 O O . ALA A 1 97 ? 23.605 -4.494 -42.172 1.00 75.56 97 ALA A O 1
ATOM 670 N N . ALA A 1 98 ? 22.089 -2.845 -41.904 1.00 72.06 98 ALA A N 1
ATOM 671 C CA . ALA A 1 98 ? 21.562 -2.849 -43.267 1.00 72.06 98 ALA A CA 1
ATOM 672 C C . ALA A 1 98 ? 22.160 -1.746 -44.167 1.00 72.06 98 ALA A C 1
ATOM 674 O O . ALA A 1 98 ? 21.933 -1.789 -45.378 1.00 72.06 98 ALA A O 1
ATOM 675 N N . GLU A 1 99 ? 22.916 -0.798 -43.596 1.00 62.06 99 GLU A N 1
ATOM 676 C CA . GLU A 1 99 ? 23.724 0.212 -44.309 1.00 62.06 99 GLU A CA 1
ATOM 677 C C . GLU A 1 99 ? 25.188 -0.224 -44.476 1.00 62.06 99 GLU A C 1
ATOM 679 O O . GLU A 1 99 ? 25.770 0.089 -45.542 1.00 62.06 99 GLU A O 1
#

Mean predicted aligned error: 14.03 Å

Solvent-accessible surface area (backbone atoms only — not comparable to full-atom values): 5884 Å² total; per-residue (Å²): 137,82,94,74,73,86,74,70,81,82,67,92,81,60,83,45,74,68,51,51,53,48,52,51,52,51,51,53,51,53,51,51,51,47,45,59,70,77,40,51,70,65,32,66,39,51,79,40,96,94,46,90,56,28,40,46,56,57,54,51,49,52,52,52,52,49,54,51,51,48,52,51,50,51,51,52,58,52,52,53,54,55,52,49,54,53,51,54,52,51,51,54,52,54,55,67,71,73,112

Organism: Xanthobacter autotrophicus (NCBI:txid280)

Foldseek 3Di:
DDPPDPPPPPDPPDCPLVNVLVVVLVCLVVVLVCCVVPPVVQQQDAPDDVDPHGVNVVSVVVSVVVNVVSVVVSVVVVVVVVVVVVVVVVVVVVVVVVD

Sequence (99 aa):
MSLGSKQLPAEATGAGPGFLATAILASAYLGFTALMAFAPGVLA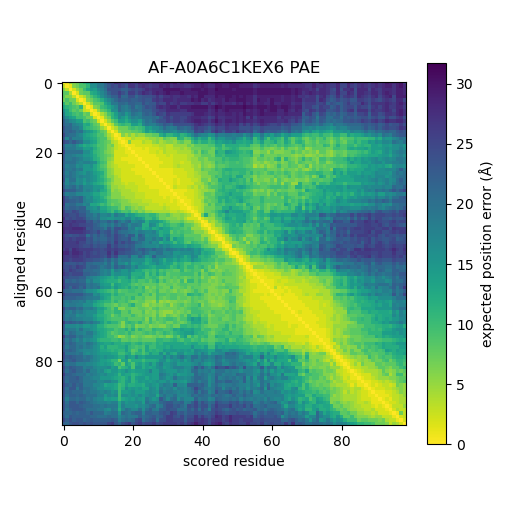TPIHAGGTLTMAFALGLGVILLGFALTVAYAVIGNRREMQADADSAILAAEGAAE

pLDDT: mean 70.87, std 9.22, range [49.81, 84.12]

Secondary structure (DSSP, 8-state):
-----------TTS--HHHHHHHHHHHHHHHHHHHHHH-HHHHSSBSSTT-S-BHHHHHHHHHHHHHHHHHHHHHHHHHHHHHHHHHHHHHHHHHHT--

Radius of gyration: 23.57 Å; Cα contacts (8 Å, |Δi|>4): 34; chains: 1; bounding box: 58×34×65 Å

InterPro domains:
  IPR007436 Protein of unknown function DUF485 [PF04341] (19-81)